Protein AF-W1YXN1-F1 (afdb_monomer_lite)

Radius of gyration: 13.95 Å; chains: 1; bounding box: 34×31×34 Å

InterPro domains:
  IPR005811 ATP-citrate synthase/succinyl-CoA ligase, C-terminal domain [PF00549] (21-101)
  IPR016102 Succinyl-CoA synthetase-like [G3DSA:3.40.50.261] (17-102)

Structure (mmCIF, N/CA/C/O backbone):
data_AF-W1YXN1-F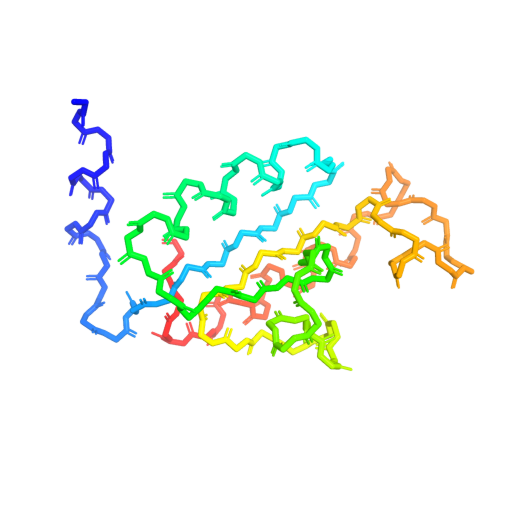1
#
_entry.id   AF-W1YXN1-F1
#
loop_
_atom_site.group_PDB
_atom_site.id
_atom_site.type_symbol
_atom_site.label_atom_id
_atom_site.label_alt_id
_atom_site.label_comp_id
_atom_site.label_asym_id
_atom_site.label_entity_id
_atom_site.label_seq_id
_atom_site.pdbx_PDB_ins_code
_atom_site.Cartn_x
_atom_site.Cartn_y
_atom_site.Cartn_z
_atom_site.occupancy
_atom_site.B_iso_or_equiv
_atom_site.auth_seq_id
_atom_site.auth_comp_id
_atom_site.auth_asym_id
_atom_site.auth_atom_id
_atom_site.pdbx_PDB_model_num
ATOM 1 N N . GLN A 1 1 ? -12.745 19.509 1.847 1.00 43.16 1 GLN A N 1
ATOM 2 C CA . GLN A 1 1 ? -12.638 18.842 0.531 1.00 43.16 1 GLN A CA 1
ATOM 3 C C . GLN A 1 1 ? -13.682 17.721 0.490 1.00 43.16 1 GLN A C 1
ATOM 5 O O . GLN A 1 1 ? -13.577 16.815 1.308 1.00 43.16 1 GLN A O 1
ATOM 10 N N . PRO A 1 2 ? -14.734 17.816 -0.345 1.00 44.19 2 PRO A N 1
ATOM 11 C CA . PRO A 1 2 ? -15.929 16.958 -0.247 1.00 44.19 2 PRO A CA 1
ATOM 12 C C . PRO A 1 2 ? -15.719 15.506 -0.716 1.00 44.19 2 PRO A C 1
ATOM 14 O O . PRO A 1 2 ? -16.420 14.609 -0.264 1.00 44.19 2 PRO A O 1
ATOM 17 N N . LEU A 1 3 ? -14.677 15.248 -1.512 1.00 44.62 3 LEU A N 1
ATOM 18 C CA . LEU A 1 3 ? -14.408 13.941 -2.122 1.00 44.62 3 LEU A CA 1
ATOM 19 C C . LEU A 1 3 ? -14.177 12.800 -1.105 1.00 44.62 3 LEU A C 1
ATOM 21 O O . LEU A 1 3 ? -14.542 11.661 -1.365 1.00 44.62 3 LEU A O 1
ATOM 25 N N . ILE A 1 4 ? -13.605 13.092 0.070 1.00 43.84 4 ILE A N 1
ATOM 26 C CA . ILE A 1 4 ? -13.305 12.070 1.094 1.00 43.84 4 ILE A CA 1
ATOM 27 C C . ILE A 1 4 ? -14.571 11.642 1.852 1.00 43.84 4 ILE A C 1
ATOM 29 O O . ILE A 1 4 ? -14.695 10.484 2.250 1.00 43.84 4 ILE A O 1
ATOM 33 N N . ALA A 1 5 ? -15.519 12.560 2.060 1.00 45.16 5 ALA A N 1
ATOM 34 C CA . ALA A 1 5 ? -16.755 12.261 2.780 1.00 45.16 5 ALA A CA 1
ATOM 35 C C . ALA A 1 5 ? -17.686 11.373 1.942 1.00 45.16 5 ALA A C 1
ATOM 37 O O . ALA A 1 5 ? -18.216 10.395 2.464 1.00 45.16 5 ALA A O 1
ATOM 38 N N . ASP A 1 6 ? -17.798 11.649 0.641 1.00 44.91 6 ASP A N 1
ATOM 39 C CA . ASP A 1 6 ? -18.638 10.868 -0.275 1.00 44.91 6 ASP A CA 1
ATOM 40 C C . ASP A 1 6 ? -18.120 9.439 -0.477 1.00 44.91 6 ASP A C 1
ATOM 42 O O . ASP A 1 6 ? -18.909 8.502 -0.591 1.00 44.91 6 ASP A O 1
ATOM 46 N N . VAL A 1 7 ? -16.797 9.238 -0.448 1.00 52.09 7 VAL A N 1
ATOM 47 C CA . VAL A 1 7 ? -16.206 7.891 -0.491 1.00 52.09 7 VAL A CA 1
ATOM 48 C C . VAL A 1 7 ? -16.509 7.127 0.798 1.00 52.09 7 VAL A C 1
ATOM 50 O O . VAL A 1 7 ? -16.912 5.971 0.724 1.00 52.09 7 VAL A O 1
ATOM 53 N N . ARG A 1 8 ? -16.418 7.769 1.974 1.00 49.38 8 ARG A N 1
ATOM 54 C CA . ARG A 1 8 ? -16.718 7.123 3.270 1.00 49.38 8 ARG A CA 1
ATOM 55 C C . ARG A 1 8 ? -18.159 6.630 3.384 1.00 49.38 8 ARG A C 1
ATOM 57 O O . ARG A 1 8 ? -18.383 5.613 4.026 1.00 49.38 8 ARG A O 1
ATOM 64 N N . VAL A 1 9 ? -19.119 7.315 2.761 1.00 48.78 9 VAL A N 1
ATOM 65 C CA . VAL A 1 9 ? -20.540 6.913 2.765 1.00 48.78 9 VAL A CA 1
ATOM 66 C C . VAL A 1 9 ? -20.785 5.652 1.925 1.00 48.78 9 VAL A C 1
ATOM 68 O O . VAL A 1 9 ? -21.763 4.943 2.150 1.00 48.78 9 VAL A O 1
ATOM 71 N N . ARG A 1 10 ? -19.890 5.336 0.981 1.00 54.38 10 ARG A N 1
ATOM 72 C CA . ARG A 1 10 ? -19.976 4.135 0.135 1.00 54.38 10 ARG A CA 1
ATOM 73 C C . ARG A 1 10 ? -19.266 2.920 0.739 1.00 54.38 10 ARG A C 1
ATOM 75 O O . ARG A 1 10 ? -19.425 1.825 0.207 1.00 54.38 10 ARG A O 1
ATOM 82 N N . LEU A 1 11 ? -18.526 3.105 1.836 1.00 52.66 11 LEU A N 1
ATOM 83 C CA . LEU A 1 11 ? -17.848 2.023 2.545 1.00 52.66 11 LEU A CA 1
ATOM 84 C C . LEU A 1 11 ? -18.856 1.236 3.388 1.00 52.66 11 LEU A C 1
ATOM 86 O O . LEU A 1 11 ? -19.543 1.790 4.247 1.00 52.66 11 LEU A O 1
ATOM 90 N N . GLN A 1 12 ? -18.923 -0.071 3.169 1.00 57.47 12 GLN A N 1
ATOM 91 C CA . GLN A 1 12 ? -19.622 -0.991 4.057 1.00 57.47 12 GLN A CA 1
ATOM 92 C C . GLN A 1 12 ? -18.946 -1.002 5.441 1.00 57.47 12 GLN A C 1
ATOM 94 O O . GLN A 1 12 ? -17.737 -0.793 5.534 1.00 57.47 12 GLN A O 1
ATOM 99 N N . PRO A 1 13 ? -19.668 -1.313 6.533 1.00 58.78 13 PRO A N 1
ATOM 100 C CA . PRO A 1 13 ? -19.092 -1.377 7.883 1.00 58.78 13 PRO A CA 1
ATOM 101 C C . PRO A 1 13 ? -17.913 -2.353 8.021 1.00 58.78 13 PRO A C 1
ATOM 103 O O . PRO A 1 13 ? -17.113 -2.246 8.953 1.00 58.78 13 PRO A O 1
ATOM 106 N N . GLN A 1 14 ? -17.828 -3.332 7.118 1.00 61.62 14 GLN A N 1
ATOM 107 C CA . GLN A 1 14 ? -16.745 -4.308 7.028 1.00 61.62 14 GLN A CA 1
ATOM 108 C C . GLN A 1 14 ? -15.493 -3.744 6.335 1.00 61.62 14 GLN A C 1
ATOM 110 O O . GLN A 1 14 ? -14.398 -4.237 6.585 1.00 61.62 14 GLN A O 1
ATOM 115 N N . GLN A 1 15 ? -15.621 -2.673 5.545 1.00 63.09 15 GLN A N 1
ATOM 116 C CA . GLN A 1 15 ? -14.537 -2.065 4.772 1.00 63.09 15 GLN A CA 1
ATOM 117 C C . GLN A 1 15 ? -13.720 -1.103 5.634 1.00 63.09 15 GLN A C 1
ATOM 119 O O . GLN A 1 15 ? -13.858 0.120 5.577 1.00 63.09 15 GLN A O 1
ATOM 124 N N . LYS A 1 16 ? -12.907 -1.690 6.513 1.00 79.00 16 LYS A N 1
ATOM 125 C CA . LYS A 1 16 ? -12.159 -0.977 7.560 1.00 79.00 16 LYS A CA 1
ATOM 126 C C . LYS A 1 16 ? -10.729 -0.661 7.159 1.00 79.00 16 LYS A C 1
ATOM 128 O O . LYS A 1 16 ? -10.088 0.178 7.792 1.00 79.00 16 LYS A O 1
ATOM 133 N N . TYR A 1 17 ? -10.231 -1.336 6.131 1.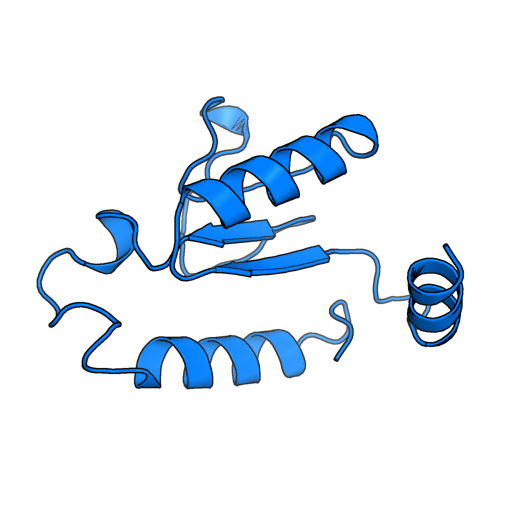00 83.50 17 TYR A N 1
ATOM 134 C CA . TYR A 1 17 ? -8.836 -1.278 5.757 1.00 83.50 17 TYR A CA 1
ATOM 135 C C . TYR A 1 17 ? -8.632 -0.602 4.410 1.00 83.50 17 TYR A C 1
ATOM 137 O O . TYR A 1 17 ? -9.451 -0.689 3.501 1.00 83.50 17 TYR A O 1
ATOM 145 N N . ILE A 1 18 ? -7.503 0.092 4.302 1.00 82.44 18 ILE A N 1
ATOM 146 C CA . ILE A 1 18 ? -7.115 0.809 3.091 1.00 82.44 18 ILE A CA 1
ATOM 147 C C . ILE A 1 18 ? -6.168 -0.100 2.311 1.00 82.44 18 ILE A C 1
ATOM 149 O O . ILE A 1 18 ? -5.278 -0.723 2.899 1.00 82.44 18 ILE A O 1
ATOM 153 N N . ARG A 1 19 ? -6.382 -0.182 0.998 1.00 86.06 19 ARG A N 1
ATOM 154 C CA . ARG A 1 19 ? -5.502 -0.858 0.043 1.00 86.06 19 ARG A CA 1
ATOM 155 C C . ARG A 1 19 ? -4.995 0.172 -0.948 1.00 86.06 19 ARG A C 1
ATOM 157 O O . ARG A 1 19 ? -5.761 0.679 -1.762 1.00 86.06 19 ARG A O 1
ATOM 164 N N . GLY A 1 20 ? -3.720 0.510 -0.847 1.00 84.31 20 GLY A N 1
ATOM 165 C CA . GLY A 1 20 ? -3.057 1.397 -1.789 1.00 84.31 20 GLY A CA 1
ATOM 166 C C . GLY A 1 20 ? -2.141 0.593 -2.702 1.00 84.31 20 GLY A C 1
ATOM 167 O O . GLY A 1 20 ? -1.220 -0.050 -2.218 1.00 84.31 20 GLY A O 1
ATOM 168 N N . LEU A 1 21 ? -2.395 0.598 -4.008 1.00 84.38 21 LEU A N 1
ATOM 169 C CA . LEU A 1 21 ? -1.582 -0.111 -5.000 1.00 84.38 21 LEU A CA 1
ATOM 170 C C . LEU A 1 21 ? -0.952 0.927 -5.936 1.00 84.38 21 LEU A C 1
ATOM 172 O O . LEU A 1 21 ? -1.669 1.572 -6.704 1.00 84.38 21 LEU A O 1
ATOM 176 N N . PHE A 1 22 ? 0.367 1.097 -5.871 1.00 81.31 22 PHE A N 1
ATOM 177 C CA . PHE A 1 22 ? 1.098 2.159 -6.567 1.00 81.31 22 PHE A CA 1
ATOM 178 C C . PHE A 1 22 ? 2.175 1.590 -7.488 1.00 81.31 22 PHE A C 1
ATOM 180 O O . PHE A 1 22 ? 2.669 0.488 -7.289 1.00 81.31 22 PHE A O 1
ATOM 187 N N . CYS A 1 23 ? 2.542 2.352 -8.516 1.00 71.31 23 CYS A N 1
ATOM 188 C CA . CYS A 1 23 ? 3.643 2.022 -9.430 1.00 71.31 23 CYS A CA 1
ATOM 189 C C . CYS A 1 23 ? 4.749 3.091 -9.379 1.00 71.31 23 CYS A C 1
ATOM 191 O O . CYS A 1 23 ? 5.418 3.335 -10.379 1.00 71.31 23 CYS A O 1
ATOM 193 N N . GLY A 1 24 ? 4.870 3.790 -8.251 1.00 73.12 24 GLY A N 1
ATOM 194 C CA . GLY A 1 24 ? 5.816 4.879 -8.057 1.00 73.12 24 GLY A CA 1
ATOM 195 C C . GLY A 1 24 ? 6.002 5.174 -6.574 1.00 73.12 24 GLY A C 1
ATOM 196 O O . GLY A 1 24 ? 5.047 5.579 -5.903 1.00 73.12 24 GLY A O 1
ATOM 197 N N . GLY A 1 25 ? 7.237 5.006 -6.099 1.00 74.12 25 GLY A N 1
ATOM 198 C CA . GLY A 1 25 ? 7.583 5.062 -4.679 1.00 74.12 25 GLY A CA 1
ATOM 199 C C . GLY A 1 25 ? 7.180 6.349 -3.984 1.00 74.12 25 GLY A C 1
ATOM 200 O O . GLY A 1 25 ? 6.573 6.284 -2.926 1.00 74.12 25 GLY A O 1
ATOM 201 N N . THR A 1 26 ? 7.388 7.516 -4.600 1.00 81.88 26 THR A N 1
ATOM 202 C CA . THR A 1 26 ? 7.048 8.805 -3.968 1.00 81.88 26 THR A CA 1
ATOM 203 C C . THR A 1 26 ? 5.565 8.917 -3.617 1.00 81.88 26 THR A C 1
ATOM 205 O O . THR A 1 26 ? 5.225 9.308 -2.508 1.00 81.88 26 THR A O 1
ATOM 208 N N . LEU A 1 27 ? 4.670 8.525 -4.529 1.00 78.38 27 LEU A N 1
ATOM 209 C CA . LEU A 1 27 ? 3.232 8.601 -4.268 1.00 78.38 27 LEU A CA 1
ATOM 210 C C . LEU A 1 27 ? 2.792 7.551 -3.238 1.00 78.38 27 LEU A C 1
ATOM 212 O O . LEU A 1 27 ? 1.917 7.828 -2.416 1.00 78.38 27 LEU A O 1
ATOM 216 N N . CYS A 1 28 ? 3.388 6.355 -3.286 1.00 84.38 28 CYS A N 1
ATOM 217 C CA . CYS A 1 28 ? 3.137 5.312 -2.294 1.00 84.38 28 CYS A CA 1
ATOM 218 C C . CYS A 1 28 ? 3.539 5.786 -0.895 1.00 84.38 28 CYS A C 1
ATOM 220 O O . CYS A 1 28 ? 2.753 5.662 0.042 1.00 84.38 28 CYS A O 1
ATOM 222 N N . ASP A 1 29 ? 4.724 6.378 -0.785 1.00 85.38 29 ASP A N 1
ATOM 223 C CA . ASP A 1 29 ? 5.320 6.841 0.460 1.00 85.38 29 ASP A CA 1
ATOM 224 C C . ASP A 1 29 ? 4.518 8.000 1.070 1.00 85.38 29 ASP A C 1
ATOM 226 O O . ASP A 1 29 ? 4.041 7.902 2.200 1.00 85.38 29 ASP A O 1
ATOM 230 N N . GLU A 1 30 ? 4.228 9.047 0.289 1.00 86.00 30 GLU A N 1
ATOM 231 C CA . GLU A 1 30 ? 3.400 10.178 0.734 1.00 86.00 30 GLU A CA 1
ATOM 232 C C . GLU A 1 30 ? 2.010 9.725 1.203 1.00 86.00 30 GLU A C 1
ATOM 234 O O . GLU A 1 30 ? 1.505 10.185 2.232 1.00 86.00 30 GLU A O 1
ATOM 239 N N . THR A 1 31 ? 1.386 8.794 0.471 1.00 84.44 31 THR A N 1
ATOM 240 C CA . THR A 1 31 ? 0.056 8.292 0.839 1.00 84.44 31 THR A CA 1
ATOM 241 C C . THR A 1 31 ? 0.115 7.432 2.100 1.00 84.44 31 THR A C 1
ATOM 243 O O . THR A 1 31 ? -0.744 7.569 2.972 1.00 84.44 31 THR A O 1
ATOM 246 N N . MET A 1 32 ? 1.121 6.563 2.219 1.00 89.94 32 MET A N 1
ATOM 247 C CA . MET A 1 32 ? 1.341 5.735 3.403 1.00 89.94 32 MET A CA 1
ATOM 248 C C . MET A 1 32 ? 1.527 6.613 4.646 1.00 89.94 32 MET A C 1
ATOM 250 O O . MET A 1 32 ? 0.803 6.430 5.627 1.00 89.94 32 MET A O 1
ATOM 254 N N . PHE A 1 33 ? 2.413 7.612 4.585 1.00 87.19 33 PHE A N 1
ATOM 255 C CA . PHE A 1 33 ? 2.657 8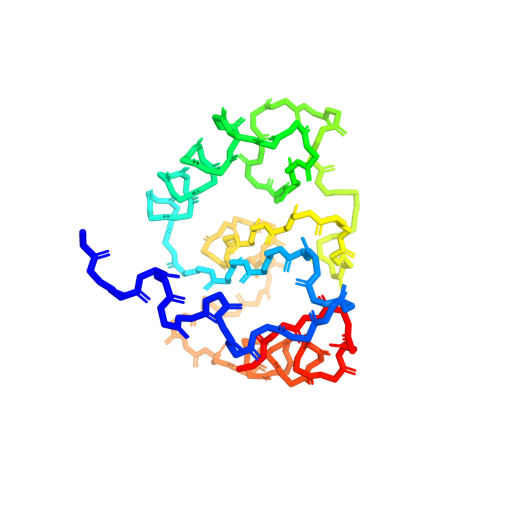.536 5.695 1.00 87.19 33 PHE A CA 1
ATOM 256 C C . PHE A 1 33 ? 1.398 9.303 6.105 1.00 87.19 33 PHE A C 1
ATOM 258 O O . PHE A 1 33 ? 1.088 9.380 7.295 1.00 87.19 33 PHE A O 1
ATOM 265 N N . ALA A 1 34 ? 0.612 9.790 5.142 1.00 86.56 34 ALA A N 1
ATOM 266 C CA . ALA A 1 34 ? -0.645 10.479 5.436 1.00 86.56 34 ALA A CA 1
ATOM 267 C C . ALA A 1 34 ? -1.659 9.591 6.187 1.00 86.56 34 ALA A C 1
ATOM 269 O O . ALA A 1 34 ? -2.470 10.088 6.973 1.00 86.56 34 ALA A O 1
ATOM 270 N N . VAL A 1 35 ? -1.637 8.272 5.960 1.00 85.81 35 VAL A N 1
ATOM 271 C CA . VAL A 1 35 ? -2.486 7.323 6.696 1.00 85.81 35 VAL A CA 1
ATOM 272 C C . VAL A 1 35 ? -1.898 6.978 8.065 1.00 85.81 35 VAL A C 1
ATOM 274 O O . VAL A 1 35 ? -2.662 6.870 9.029 1.00 85.81 35 VAL A O 1
ATOM 277 N N . MET A 1 36 ? -0.571 6.887 8.185 1.00 87.38 36 MET A N 1
ATOM 278 C CA . MET A 1 36 ? 0.122 6.648 9.458 1.00 87.38 36 MET A CA 1
ATOM 279 C C . MET A 1 36 ? -0.164 7.726 10.512 1.00 87.38 36 MET A C 1
ATOM 281 O O . MET A 1 36 ? -0.249 7.415 11.696 1.00 87.38 36 MET A O 1
ATOM 285 N N . GLU A 1 37 ? -0.411 8.976 10.102 1.00 87.19 37 GLU A N 1
ATOM 286 C CA . GLU A 1 37 ? -0.812 10.056 11.022 1.00 87.19 37 GLU A CA 1
ATOM 287 C C . GLU A 1 37 ? -2.098 9.749 11.809 1.00 87.19 37 GLU A C 1
ATOM 289 O O . GLU A 1 37 ? -2.334 10.316 12.877 1.00 87.19 37 GLU A O 1
ATOM 294 N N . LYS A 1 38 ? -2.961 8.874 11.276 1.00 83.88 38 LYS A N 1
ATOM 295 C CA . LYS A 1 38 ? -4.278 8.554 11.851 1.00 83.88 38 LYS A CA 1
ATOM 296 C C . LYS A 1 38 ? -4.422 7.096 12.275 1.00 83.88 38 LYS A C 1
ATOM 298 O O . LYS A 1 38 ? -5.354 6.779 13.014 1.00 83.88 38 LYS A O 1
ATOM 303 N N . HIS A 1 39 ? -3.537 6.218 11.810 1.00 85.06 39 HIS A N 1
ATOM 304 C CA . HIS A 1 39 ? -3.613 4.776 12.013 1.00 85.06 39 HIS A CA 1
ATOM 305 C C . HIS A 1 39 ? -2.220 4.214 12.314 1.00 85.06 39 HIS A C 1
ATOM 307 O O . HIS A 1 39 ? -1.302 4.404 11.530 1.00 85.06 39 HIS A O 1
ATOM 313 N N . GLY A 1 40 ? -2.066 3.468 13.412 1.00 82.31 40 GLY A N 1
ATOM 314 C CA . GLY A 1 40 ? -0.793 2.804 13.747 1.00 82.31 40 GLY A CA 1
ATOM 315 C C . GLY A 1 40 ? -0.557 1.477 13.015 1.00 82.31 40 GLY A C 1
ATOM 316 O O . GLY A 1 40 ? 0.524 0.917 13.076 1.00 82.31 40 GLY A O 1
ATOM 317 N N . ASP A 1 41 ? -1.574 0.971 12.322 1.00 90.62 41 ASP A N 1
ATOM 318 C CA . ASP A 1 41 ? -1.634 -0.380 11.762 1.00 90.62 41 ASP A CA 1
ATOM 319 C C . ASP A 1 41 ? -1.448 -0.369 10.231 1.00 90.62 41 ASP A C 1
ATOM 321 O O . ASP A 1 41 ? -2.301 -0.854 9.477 1.00 90.62 41 ASP A O 1
ATOM 325 N N . VAL A 1 42 ? -0.355 0.248 9.774 1.00 91.69 42 VAL A N 1
ATOM 326 C CA . VAL A 1 42 ? -0.062 0.501 8.353 1.00 91.69 42 VAL A CA 1
ATOM 327 C C . VAL A 1 42 ? 1.154 -0.296 7.901 1.00 91.69 42 VAL A C 1
ATOM 329 O O . VAL A 1 42 ? 2.255 -0.072 8.390 1.00 91.69 42 VAL A O 1
ATOM 332 N N . TYR A 1 43 ? 0.946 -1.189 6.935 1.00 93.50 43 TYR A N 1
ATOM 333 C CA . TYR A 1 43 ? 1.951 -2.107 6.411 1.00 93.50 43 TYR A CA 1
ATOM 334 C C . TYR A 1 43 ? 2.300 -1.803 4.955 1.00 93.50 43 TYR A C 1
ATOM 336 O O . TYR A 1 43 ? 1.442 -1.400 4.164 1.00 93.50 43 TYR A O 1
ATOM 344 N N . SER A 1 44 ? 3.556 -2.040 4.583 1.00 91.88 44 SER A N 1
ATOM 345 C CA . SER A 1 44 ? 4.035 -1.867 3.208 1.00 91.88 44 SER A CA 1
ATOM 346 C C . SER A 1 44 ? 5.263 -2.732 2.917 1.00 91.88 44 SER A C 1
ATOM 348 O O . SER A 1 44 ? 5.953 -3.159 3.842 1.00 91.88 44 SER A O 1
ATOM 350 N N . ASN A 1 45 ? 5.557 -2.990 1.641 1.00 88.75 45 ASN A N 1
ATOM 351 C CA . ASN A 1 45 ? 6.869 -3.501 1.232 1.00 88.75 45 ASN A CA 1
ATOM 352 C C . ASN A 1 45 ? 7.972 -2.438 1.398 1.00 88.75 45 ASN A C 1
ATOM 354 O O . ASN A 1 45 ? 9.096 -2.780 1.749 1.00 88.75 45 ASN A O 1
ATOM 358 N N . ILE A 1 46 ? 7.628 -1.149 1.287 1.00 88.56 46 ILE A N 1
ATOM 359 C CA . ILE A 1 46 ? 8.570 -0.027 1.437 1.00 88.56 46 ILE A CA 1
ATOM 360 C C . ILE A 1 46 ? 8.553 0.611 2.839 1.00 88.56 46 ILE A C 1
ATOM 362 O O . ILE A 1 46 ? 9.073 1.707 3.027 1.00 88.56 46 ILE A O 1
ATOM 366 N N . GLN A 1 47 ? 7.974 -0.057 3.847 1.00 90.81 47 GLN A N 1
ATOM 367 C CA . GLN A 1 47 ? 7.903 0.487 5.212 1.00 90.81 47 GLN A CA 1
ATOM 368 C C . GLN A 1 47 ? 9.334 0.665 5.794 1.00 90.81 47 GLN A C 1
ATOM 370 O O . GLN A 1 47 ? 10.108 -0.311 5.782 1.00 90.81 47 GLN A O 1
ATOM 375 N N . PRO A 1 48 ? 9.717 1.872 6.276 1.00 87.19 48 PRO A N 1
ATOM 376 C CA . PRO A 1 48 ? 10.984 2.104 6.982 1.00 87.19 48 PRO A CA 1
ATOM 377 C C . PRO A 1 48 ? 11.158 1.334 8.309 1.00 87.19 48 PRO A C 1
ATOM 379 O O . PRO A 1 48 ? 12.272 0.922 8.625 1.00 87.19 48 PRO A O 1
ATOM 382 N N . ASP A 1 49 ? 10.095 1.139 9.085 1.00 90.62 49 ASP A N 1
ATOM 383 C CA . ASP A 1 49 ? 10.028 0.316 10.292 1.00 90.62 49 ASP A CA 1
ATOM 384 C C . ASP A 1 49 ? 9.822 -1.172 9.928 1.00 90.62 49 ASP A C 1
ATOM 386 O O . ASP A 1 49 ? 8.771 -1.545 9.386 1.00 90.62 49 ASP A O 1
ATOM 390 N N . PRO A 1 50 ? 10.796 -2.050 10.240 1.00 89.62 50 PRO A N 1
ATOM 391 C CA . PRO A 1 50 ? 10.711 -3.478 9.951 1.00 89.62 50 PRO A CA 1
ATOM 392 C C . PRO A 1 50 ? 9.521 -4.198 10.599 1.00 89.62 50 PRO A C 1
ATOM 394 O O . PRO A 1 50 ? 9.088 -5.216 10.060 1.00 89.62 50 PRO A O 1
ATOM 397 N N . GLU A 1 51 ? 8.985 -3.708 11.725 1.00 91.50 51 GLU A N 1
ATOM 398 C CA . GLU A 1 51 ? 7.830 -4.328 12.400 1.00 91.50 51 GLU A CA 1
ATOM 399 C C . GLU A 1 51 ? 6.563 -4.270 11.533 1.00 91.50 51 GLU A C 1
ATOM 401 O O . GLU A 1 51 ? 5.727 -5.178 11.548 1.00 91.50 51 GLU A O 1
ATOM 406 N N . PHE A 1 52 ? 6.460 -3.223 10.718 1.00 92.19 52 PHE A N 1
ATOM 407 C CA . PHE A 1 52 ? 5.333 -2.971 9.828 1.00 92.19 52 PHE A CA 1
ATOM 408 C C . PHE A 1 52 ? 5.645 -3.304 8.366 1.00 92.19 52 PHE A C 1
ATOM 410 O O . PHE A 1 52 ? 4.817 -3.085 7.476 1.00 92.19 52 PHE A O 1
ATOM 417 N N . ARG A 1 53 ? 6.821 -3.868 8.084 1.00 91.69 53 ARG A N 1
ATOM 418 C CA . ARG A 1 53 ? 7.122 -4.377 6.750 1.00 91.69 53 ARG A CA 1
ATOM 419 C C . ARG A 1 53 ? 6.342 -5.666 6.495 1.00 91.69 53 ARG A C 1
ATOM 421 O O . ARG A 1 53 ? 6.249 -6.546 7.354 1.00 91.69 53 ARG A O 1
ATOM 428 N N . LEU A 1 54 ? 5.777 -5.795 5.298 1.00 88.50 54 LEU A N 1
ATOM 429 C CA . LEU A 1 54 ? 5.102 -7.028 4.897 1.00 88.50 54 LEU A CA 1
ATOM 430 C C . LEU A 1 54 ? 6.100 -8.187 4.818 1.00 88.50 54 LEU A C 1
ATOM 432 O O . LEU A 1 54 ? 7.080 -8.126 4.085 1.00 88.50 54 LEU A O 1
ATOM 436 N N . GLN A 1 55 ? 5.810 -9.262 5.551 1.00 85.38 55 GLN A N 1
ATOM 437 C CA . GLN A 1 55 ? 6.587 -10.509 5.506 1.00 85.38 55 GLN A CA 1
ATOM 438 C C . GLN A 1 55 ? 6.293 -11.327 4.238 1.00 85.38 55 GLN A C 1
ATOM 440 O O . GLN A 1 55 ? 7.148 -12.059 3.753 1.00 85.38 55 GLN A O 1
ATOM 445 N N . ASP A 1 56 ? 5.077 -11.199 3.704 1.00 84.44 56 ASP A N 1
ATOM 446 C CA . ASP A 1 56 ? 4.671 -11.751 2.413 1.00 84.44 56 ASP A CA 1
ATOM 447 C C . ASP A 1 56 ? 4.000 -10.644 1.597 1.00 84.44 56 ASP A C 1
ATOM 449 O O . ASP A 1 56 ? 2.873 -10.237 1.883 1.00 84.44 56 ASP A O 1
ATOM 453 N N . ILE A 1 57 ? 4.693 -10.155 0.568 1.00 80.69 57 ILE A N 1
ATOM 454 C CA . ILE A 1 57 ? 4.213 -9.085 -0.320 1.00 80.69 57 ILE A CA 1
ATOM 455 C C . ILE A 1 57 ? 2.944 -9.483 -1.101 1.00 80.69 57 ILE A C 1
ATOM 457 O O . ILE A 1 57 ? 2.188 -8.631 -1.581 1.00 80.69 57 ILE A O 1
ATOM 461 N N . ASN A 1 58 ? 2.652 -10.785 -1.194 1.00 77.38 58 ASN A N 1
ATOM 462 C CA . ASN A 1 58 ? 1.444 -11.293 -1.840 1.00 77.38 58 ASN A CA 1
ATOM 463 C C . ASN A 1 58 ? 0.223 -11.265 -0.916 1.00 77.38 58 ASN A C 1
ATOM 465 O O . ASN A 1 58 ? -0.889 -11.508 -1.376 1.00 77.38 58 ASN A O 1
ATOM 469 N N . ARG A 1 59 ? 0.398 -10.925 0.366 1.00 80.88 59 ARG A N 1
ATOM 470 C CA . ARG A 1 59 ? -0.678 -10.939 1.353 1.00 80.88 59 ARG A CA 1
ATOM 471 C C . ARG A 1 59 ? -0.817 -9.593 2.055 1.00 80.88 59 ARG A C 1
ATOM 473 O O . ARG A 1 59 ? 0.033 -9.190 2.840 1.00 80.88 59 ARG A O 1
ATOM 480 N N . SER A 1 60 ? -1.938 -8.922 1.817 1.00 85.38 60 SER A N 1
ATOM 481 C CA . SER A 1 60 ? -2.290 -7.704 2.550 1.00 85.38 60 SER A CA 1
ATOM 482 C C . SER A 1 60 ? -2.780 -8.017 3.964 1.00 85.38 60 SER A C 1
ATOM 484 O O . SER A 1 60 ? -3.482 -9.002 4.196 1.00 85.38 60 SER A O 1
ATOM 486 N N . ILE A 1 61 ? -2.413 -7.155 4.912 1.00 86.88 61 ILE A N 1
ATOM 487 C CA . ILE A 1 61 ? -2.853 -7.190 6.309 1.00 86.88 61 ILE A CA 1
ATOM 488 C C . ILE A 1 61 ? -3.151 -5.770 6.790 1.00 86.88 61 ILE A C 1
ATOM 490 O O . ILE A 1 61 ? -2.414 -4.835 6.483 1.00 86.88 61 ILE A O 1
ATOM 494 N N . LYS A 1 62 ? -4.236 -5.604 7.557 1.00 89.12 62 LYS A N 1
ATOM 495 C CA . LYS A 1 62 ? -4.694 -4.298 8.075 1.00 89.12 62 LYS A CA 1
ATOM 496 C C . LYS A 1 62 ? -4.637 -3.217 6.990 1.00 89.12 62 LYS A C 1
ATOM 498 O O . LYS A 1 62 ? -5.059 -3.518 5.887 1.00 89.12 62 LYS A O 1
ATOM 503 N N . HIS A 1 63 ? -4.159 -1.992 7.224 1.00 90.25 63 HIS A N 1
ATOM 504 C CA . HIS A 1 63 ? -3.937 -1.053 6.117 1.00 90.25 63 HIS A CA 1
ATOM 505 C C . HIS A 1 63 ? -2.680 -1.470 5.347 1.00 90.25 63 HIS A C 1
ATOM 507 O O . HIS A 1 63 ? -1.631 -1.641 5.954 1.00 90.25 63 HIS A O 1
ATOM 513 N N . THR A 1 64 ? -2.771 -1.647 4.030 1.00 91.25 64 THR A N 1
ATOM 514 C CA . THR A 1 64 ? -1.642 -2.110 3.210 1.00 91.25 64 THR A CA 1
ATOM 515 C C . THR A 1 64 ? -1.414 -1.194 2.016 1.00 91.25 64 THR A C 1
ATOM 517 O O . THR A 1 64 ? -2.348 -0.922 1.260 1.00 91.25 64 THR A O 1
ATOM 520 N N . PHE A 1 65 ? -0.165 -0.773 1.826 1.00 90.06 65 PHE A N 1
ATOM 521 C CA . PHE A 1 65 ? 0.292 0.051 0.708 1.00 90.06 65 PHE A CA 1
ATOM 522 C C . PH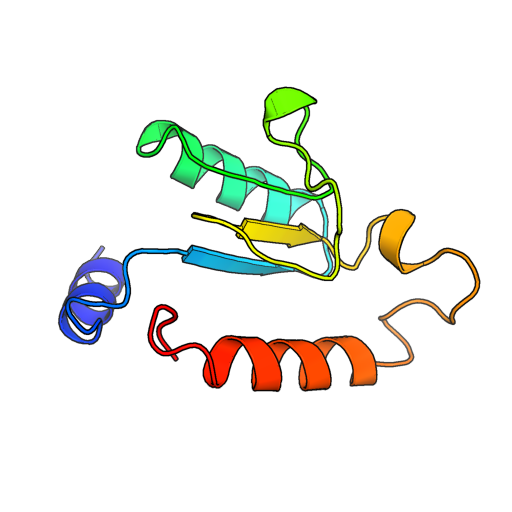E A 1 65 ? 1.412 -0.693 -0.022 1.00 90.06 65 PHE A C 1
ATOM 524 O O . PHE A 1 65 ? 2.430 -1.005 0.584 1.00 90.06 65 PHE A O 1
ATOM 531 N N . LEU A 1 66 ? 1.220 -1.024 -1.296 1.00 87.75 66 LEU A N 1
ATOM 532 C CA . LEU A 1 66 ? 2.201 -1.734 -2.113 1.00 87.75 66 LEU A CA 1
ATOM 533 C C . LEU A 1 66 ? 2.762 -0.805 -3.180 1.00 87.75 66 LEU A C 1
ATOM 535 O O . LEU A 1 66 ? 1.996 -0.270 -3.986 1.00 87.75 66 LEU A O 1
ATOM 539 N N . ASP A 1 67 ? 4.086 -0.680 -3.219 1.00 85.25 67 ASP A N 1
ATOM 540 C CA . ASP A 1 67 ? 4.785 -0.127 -4.372 1.00 85.25 67 ASP A CA 1
ATOM 541 C C . ASP A 1 67 ? 5.263 -1.263 -5.277 1.00 85.25 67 ASP A C 1
ATOM 543 O O . ASP A 1 67 ? 6.199 -1.989 -4.951 1.00 85.25 67 ASP A O 1
ATOM 547 N N . PHE A 1 68 ? 4.612 -1.411 -6.428 1.00 76.56 68 PHE A N 1
ATOM 548 C CA . PHE A 1 68 ? 4.988 -2.380 -7.456 1.00 76.56 68 PHE A CA 1
ATOM 549 C C . PHE A 1 68 ? 6.214 -1.947 -8.267 1.00 76.56 68 PHE A C 1
ATOM 551 O O . PHE A 1 68 ? 6.704 -2.736 -9.069 1.00 76.56 68 PHE A O 1
ATOM 558 N N . GLY A 1 69 ? 6.676 -0.701 -8.122 1.00 70.69 69 GLY A N 1
ATOM 559 C CA . GLY A 1 69 ? 7.931 -0.240 -8.714 1.00 70.69 69 GLY A CA 1
ATOM 560 C C . GLY A 1 69 ? 9.172 -0.691 -7.943 1.00 70.69 69 GL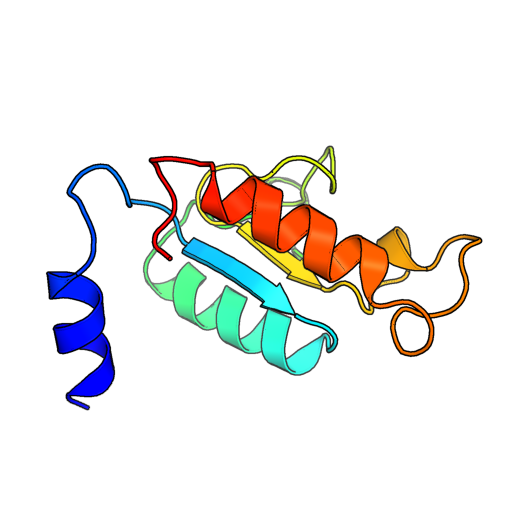Y A C 1
ATOM 561 O O . GLY A 1 69 ? 10.269 -0.598 -8.485 1.00 70.69 69 GLY A O 1
ATOM 562 N N . ASP A 1 70 ? 8.994 -1.177 -6.713 1.00 75.31 70 ASP A N 1
ATOM 563 C CA . ASP A 1 70 ? 10.076 -1.608 -5.835 1.00 75.31 70 ASP A CA 1
ATOM 564 C C . ASP A 1 70 ? 10.722 -2.928 -6.297 1.00 75.31 70 ASP A C 1
ATOM 566 O O . ASP A 1 70 ? 10.079 -3.777 -6.930 1.00 75.31 70 ASP A O 1
ATOM 570 N N . ASP A 1 71 ? 12.002 -3.107 -5.961 1.00 65.62 71 ASP A N 1
ATOM 571 C CA . ASP A 1 71 ? 12.823 -4.249 -6.380 1.00 65.62 71 ASP A CA 1
ATOM 572 C C . ASP A 1 71 ? 12.232 -5.607 -5.957 1.00 65.62 71 ASP A C 1
ATOM 574 O O . ASP A 1 71 ? 12.384 -6.609 -6.670 1.00 65.62 71 ASP A O 1
ATOM 578 N N . ASP A 1 72 ? 11.466 -5.633 -4.862 1.00 62.09 72 ASP A N 1
ATOM 579 C CA . ASP A 1 72 ? 10.736 -6.814 -4.389 1.00 62.09 72 ASP A CA 1
ATOM 580 C C . ASP A 1 72 ? 9.725 -7.355 -5.422 1.00 62.09 72 ASP A C 1
ATOM 582 O O . ASP A 1 72 ? 9.428 -8.553 -5.444 1.00 62.09 72 ASP A O 1
ATOM 586 N N . PHE A 1 73 ? 9.231 -6.504 -6.331 1.00 58.94 73 PHE A N 1
ATOM 587 C CA . PHE A 1 73 ? 8.320 -6.880 -7.419 1.00 58.94 73 PHE A CA 1
ATOM 588 C C . PHE A 1 73 ? 8.993 -6.969 -8.798 1.00 58.94 73 PHE A C 1
ATOM 590 O O . PHE A 1 73 ? 8.378 -7.489 -9.738 1.00 58.94 73 PHE A O 1
ATOM 597 N N . THR A 1 74 ? 10.243 -6.514 -8.939 1.00 57.38 74 THR A N 1
ATOM 598 C CA . THR A 1 74 ? 10.983 -6.510 -10.217 1.00 57.38 74 THR A CA 1
ATOM 599 C C . THR A 1 74 ? 12.095 -7.564 -10.299 1.00 57.38 74 THR A C 1
ATOM 601 O O . THR A 1 74 ? 12.677 -7.750 -11.370 1.00 57.38 74 THR A O 1
ATOM 604 N N . ASN A 1 75 ? 12.335 -8.338 -9.231 1.00 50.53 75 ASN A N 1
ATOM 605 C CA . ASN A 1 75 ? 13.347 -9.402 -9.178 1.00 50.53 75 ASN A CA 1
ATOM 606 C C . ASN A 1 75 ? 13.051 -10.575 -10.151 1.00 50.53 75 ASN A C 1
ATOM 608 O O . ASN A 1 75 ? 12.472 -11.605 -9.802 1.00 50.53 75 ASN A O 1
ATOM 612 N N . GLY A 1 76 ? 13.459 -10.403 -11.414 1.00 50.34 76 GLY A N 1
ATOM 613 C CA . GLY A 1 76 ? 13.474 -11.426 -12.468 1.00 50.34 76 GLY A CA 1
ATOM 614 C C . GLY A 1 76 ? 12.284 -11.430 -13.437 1.00 50.34 76 GLY A C 1
ATOM 615 O O . GLY A 1 76 ? 12.239 -12.284 -14.324 1.00 50.34 76 GLY A O 1
ATOM 616 N N . LYS A 1 77 ? 11.337 -10.491 -13.318 1.00 50.53 77 LYS A N 1
ATOM 617 C CA . LYS A 1 77 ? 10.227 -10.306 -14.274 1.00 50.53 77 LYS A CA 1
ATOM 618 C C . LYS A 1 77 ? 10.375 -8.965 -15.008 1.00 50.53 77 LYS A C 1
ATOM 620 O O . LYS 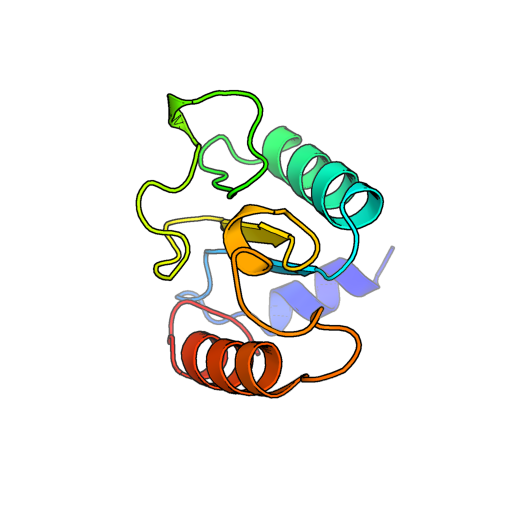A 1 77 ? 10.896 -8.022 -14.418 1.00 50.53 77 LYS A O 1
ATOM 625 N N . PRO A 1 78 ? 9.947 -8.852 -16.283 1.00 45.84 78 PRO A N 1
ATOM 626 C CA . PRO A 1 78 ? 9.986 -7.584 -17.005 1.00 45.84 78 PRO A CA 1
ATOM 627 C C . PRO A 1 78 ? 9.294 -6.486 -16.192 1.00 45.84 78 PRO A C 1
ATOM 629 O O . PRO A 1 78 ? 8.223 -6.722 -15.635 1.00 45.84 78 PRO A O 1
ATOM 632 N N . HIS A 1 79 ? 9.917 -5.307 -16.132 1.00 46.94 79 HIS A N 1
ATOM 633 C CA . HIS A 1 79 ? 9.444 -4.143 -15.381 1.00 46.94 79 HIS A CA 1
ATOM 634 C C . HIS A 1 79 ? 7.920 -3.950 -15.545 1.00 46.94 79 HIS A C 1
ATOM 636 O O . HIS A 1 79 ? 7.444 -3.980 -16.683 1.00 46.94 79 HIS A O 1
ATOM 642 N N . PRO A 1 80 ? 7.143 -3.667 -14.480 1.00 44.44 80 PRO A N 1
ATOM 643 C CA . PRO A 1 80 ? 5.674 -3.548 -14.521 1.00 44.44 80 PRO A CA 1
ATOM 644 C C . PRO A 1 80 ? 5.125 -2.393 -15.383 1.00 44.44 80 PRO A C 1
ATOM 646 O O . PRO A 1 80 ? 3.916 -2.195 -15.467 1.00 44.44 80 PRO A O 1
ATOM 649 N N . MET A 1 81 ? 5.998 -1.665 -16.089 1.00 44.12 81 MET A N 1
ATOM 650 C CA . MET A 1 81 ? 5.592 -0.806 -17.208 1.00 44.12 81 MET A CA 1
ATOM 651 C C . MET A 1 81 ? 5.284 -1.605 -18.486 1.00 44.12 81 MET A C 1
ATOM 653 O O . MET A 1 81 ? 4.682 -1.057 -19.403 1.00 44.12 81 MET A O 1
ATOM 657 N N . ILE A 1 82 ? 5.704 -2.872 -18.567 1.00 45.72 82 ILE A N 1
ATOM 658 C CA . ILE A 1 82 ? 5.569 -3.740 -19.744 1.00 45.72 82 ILE A CA 1
ATOM 659 C C . ILE A 1 82 ? 4.484 -4.806 -19.524 1.00 45.72 82 ILE A C 1
ATOM 661 O O . ILE A 1 82 ? 3.803 -5.165 -20.482 1.00 45.72 82 ILE A O 1
ATOM 665 N N . ASP A 1 83 ? 4.263 -5.267 -18.285 1.00 51.53 83 ASP A N 1
ATOM 666 C CA . ASP A 1 83 ? 3.243 -6.277 -17.977 1.00 51.53 83 ASP A CA 1
ATOM 667 C C . ASP A 1 83 ? 2.302 -5.860 -16.819 1.00 51.53 83 ASP A C 1
ATOM 669 O O . ASP A 1 83 ? 2.632 -6.028 -15.641 1.00 51.53 83 ASP A O 1
ATOM 673 N N . PRO A 1 84 ? 1.099 -5.334 -17.123 1.00 54.62 84 PRO A N 1
ATOM 674 C CA . PRO A 1 84 ? 0.099 -4.965 -16.121 1.00 54.62 84 PRO A CA 1
ATOM 675 C C . PRO A 1 84 ? -0.640 -6.174 -15.517 1.00 54.62 84 PRO A C 1
ATOM 677 O O . PRO A 1 84 ? -1.513 -5.983 -14.665 1.00 54.62 84 PRO A O 1
ATOM 680 N N . THR A 1 85 ? -0.329 -7.411 -15.927 1.00 58.12 85 THR A N 1
ATOM 681 C CA . THR A 1 85 ? -1.070 -8.621 -15.526 1.00 58.12 85 THR A CA 1
ATOM 682 C C . THR A 1 85 ? -1.050 -8.839 -14.015 1.00 58.12 85 THR A C 1
ATOM 684 O O . THR A 1 85 ? -2.086 -9.168 -13.432 1.00 58.12 85 THR A O 1
ATOM 687 N N . ASN A 1 86 ? 0.078 -8.570 -13.350 1.00 56.78 86 ASN A N 1
ATOM 688 C CA . ASN A 1 86 ? 0.177 -8.694 -11.890 1.00 56.78 86 ASN A CA 1
ATOM 689 C C . ASN A 1 86 ? -0.735 -7.683 -11.177 1.00 56.78 86 ASN A C 1
ATOM 691 O O . ASN A 1 86 ? -1.416 -8.029 -10.213 1.00 56.78 86 ASN A O 1
ATOM 695 N N . ARG A 1 87 ? -0.817 -6.451 -11.697 1.00 62.94 87 ARG A N 1
ATOM 696 C CA . ARG A 1 87 ? -1.673 -5.394 -11.146 1.00 62.94 87 ARG A CA 1
ATOM 697 C C . ARG A 1 87 ? -3.152 -5.721 -11.319 1.00 62.94 87 ARG A C 1
ATOM 699 O O . ARG A 1 87 ? -3.923 -5.544 -10.383 1.00 62.94 87 ARG A O 1
ATOM 706 N N . ILE A 1 88 ? -3.553 -6.189 -12.501 1.00 62.03 88 ILE A N 1
ATOM 707 C CA . ILE A 1 88 ? -4.952 -6.550 -12.773 1.00 62.03 88 ILE A CA 1
ATOM 708 C C . ILE A 1 88 ? -5.365 -7.743 -11.907 1.00 62.03 88 ILE A C 1
ATOM 710 O O . ILE A 1 88 ? -6.436 -7.716 -11.308 1.00 62.03 88 ILE A O 1
ATOM 714 N N . SER A 1 89 ? -4.497 -8.749 -11.782 1.00 64.25 89 SER A N 1
ATOM 715 C CA . SER A 1 89 ? -4.763 -9.929 -10.952 1.00 64.25 89 SER A CA 1
ATOM 716 C C . SER A 1 89 ? -4.930 -9.546 -9.483 1.00 64.25 89 SER A C 1
ATOM 718 O O . SER A 1 89 ? -5.927 -9.920 -8.868 1.00 64.25 89 SER A O 1
ATOM 720 N N . ARG A 1 90 ? -4.030 -8.709 -8.948 1.00 69.56 90 ARG A N 1
ATOM 721 C CA . ARG A 1 90 ? -4.118 -8.266 -7.556 1.00 69.56 90 ARG A CA 1
ATOM 722 C C . ARG A 1 90 ? -5.304 -7.337 -7.305 1.00 69.56 90 ARG A C 1
ATOM 724 O O . ARG A 1 90 ? -5.958 -7.464 -6.282 1.00 69.56 90 ARG A O 1
ATOM 731 N N . LEU A 1 91 ? -5.644 -6.455 -8.246 1.00 66.06 91 LEU A N 1
ATOM 732 C CA . LEU A 1 91 ? -6.850 -5.628 -8.146 1.00 66.06 91 LEU A CA 1
ATOM 733 C C . LEU A 1 91 ? -8.120 -6.492 -8.077 1.00 66.06 91 LEU A C 1
ATOM 735 O O . LEU A 1 91 ? -9.022 -6.186 -7.306 1.00 66.06 91 LEU A O 1
ATOM 739 N N . ILE A 1 92 ? -8.186 -7.575 -8.859 1.00 68.00 92 ILE A N 1
ATOM 740 C CA . ILE A 1 92 ? -9.310 -8.521 -8.825 1.00 68.00 92 ILE A CA 1
ATOM 741 C C . ILE A 1 92 ? -9.351 -9.284 -7.494 1.00 68.00 92 ILE A C 1
ATOM 743 O O . ILE A 1 92 ? -10.441 -9.536 -6.986 1.00 68.00 92 ILE A O 1
ATOM 747 N N . GLU A 1 93 ? -8.203 -9.658 -6.929 1.00 68.88 93 GLU A N 1
ATOM 748 C CA . GLU A 1 93 ? -8.131 -10.308 -5.613 1.00 68.88 93 GLU A CA 1
ATOM 749 C C . GLU A 1 93 ? -8.573 -9.376 -4.484 1.00 68.88 93 GLU A C 1
ATOM 751 O O . GLU A 1 93 ? -9.433 -9.756 -3.695 1.00 68.88 93 GLU A O 1
ATOM 756 N N . GLU A 1 94 ? -8.070 -8.141 -4.450 1.00 67.69 94 GLU A N 1
ATOM 757 C CA . GLU A 1 94 ? -8.466 -7.153 -3.440 1.00 67.69 94 GLU A CA 1
ATOM 758 C C . GLU A 1 94 ? -9.946 -6.765 -3.588 1.00 67.69 94 GLU A C 1
ATOM 760 O O . GLU A 1 94 ? -10.650 -6.638 -2.597 1.00 67.69 94 GLU A O 1
ATOM 765 N N . ALA A 1 95 ? -10.473 -6.663 -4.813 1.00 60.78 95 ALA A N 1
ATOM 766 C CA . ALA A 1 95 ? -11.898 -6.399 -5.039 1.00 60.78 95 ALA A CA 1
ATOM 767 C C . ALA A 1 95 ? -12.820 -7.558 -4.607 1.00 60.78 95 ALA A C 1
ATOM 769 O O . ALA A 1 95 ? -14.032 -7.371 -4.489 1.00 60.78 95 ALA A O 1
ATOM 770 N N . ARG A 1 96 ? -12.274 -8.764 -4.408 1.00 66.62 96 ARG A N 1
ATOM 771 C CA . ARG A 1 96 ? -13.008 -9.919 -3.866 1.00 66.62 96 ARG A CA 1
ATOM 772 C C . ARG A 1 96 ? -12.963 -9.981 -2.343 1.00 66.62 96 ARG A C 1
ATOM 774 O O . ARG A 1 96 ? -13.717 -10.772 -1.777 1.00 66.62 96 ARG A O 1
ATOM 781 N N . ASP A 1 97 ? -12.115 -9.186 -1.695 1.00 67.00 97 ASP A N 1
ATOM 782 C CA . ASP A 1 97 ? -12.061 -9.093 -0.242 1.00 67.00 97 ASP A CA 1
ATOM 783 C C . ASP A 1 97 ? -13.250 -8.245 0.260 1.00 67.00 97 ASP A C 1
ATOM 785 O O . ASP A 1 97 ? -13.329 -7.049 -0.031 1.00 67.00 97 ASP A O 1
ATOM 789 N N . PRO A 1 98 ? -14.203 -8.828 1.013 1.00 61.16 98 PRO A N 1
ATOM 790 C CA . PRO A 1 98 ? -15.348 -8.091 1.545 1.00 61.16 98 PRO A CA 1
ATOM 791 C C . PRO A 1 98 ? -14.956 -7.012 2.573 1.00 61.16 98 PRO A C 1
ATOM 793 O O . PRO A 1 98 ? -15.787 -6.163 2.908 1.00 61.16 98 PRO A O 1
ATOM 796 N N . GLU A 1 99 ? -13.714 -7.020 3.070 1.00 57.91 99 GLU A N 1
ATOM 797 C CA . GLU A 1 99 ? -13.150 -5.981 3.939 1.00 57.91 99 GLU A CA 1
ATOM 798 C C . GLU A 1 99 ? -12.491 -4.823 3.164 1.00 57.91 99 GLU A C 1
ATOM 800 O O . GLU A 1 99 ? -11.985 -3.876 3.776 1.00 57.91 99 GLU A O 1
ATOM 805 N N . VAL A 1 100 ? -12.515 -4.861 1.827 1.00 50.25 100 VAL A N 1
ATOM 806 C CA . VAL A 1 100 ? -11.955 -3.834 0.940 1.00 50.25 100 VAL A CA 1
ATOM 807 C C . VAL A 1 100 ? -13.073 -3.176 0.136 1.00 50.25 100 VAL A C 1
ATOM 809 O O . VAL A 1 100 ? -13.984 -3.831 -0.370 1.00 50.25 100 VAL A O 1
ATOM 812 N N . ALA A 1 101 ? -13.039 -1.848 0.050 1.00 51.59 101 ALA A N 1
ATOM 813 C CA . ALA A 1 101 ? -13.963 -1.090 -0.782 1.00 51.59 101 ALA A CA 1
ATOM 814 C C . ALA A 1 101 ? -13.490 -0.958 -2.220 1.00 51.59 101 ALA A C 1
ATOM 816 O O . ALA A 1 101 ? -12.368 -0.515 -2.456 1.00 51.59 101 ALA A O 1
ATOM 817 N N . GLY A 1 102 ? -14.373 -1.332 -3.149 1.00 44.81 102 GLY A N 1
ATOM 818 C CA . GLY A 1 102 ? -14.247 -1.074 -4.584 1.00 44.81 102 GLY A CA 1
ATOM 819 C C . GLY A 1 102 ? -14.839 0.263 -5.011 1.00 44.81 102 GLY A C 1
ATOM 820 O O . GLY A 1 102 ? -15.719 0.797 -4.294 1.00 44.81 102 GLY A O 1
#

Sequence (102 aa):
QPLIADVRVRLQPQQKYIRGLFCGGTLCDETMFAVMEKHGDVYSNIQPDPEFRLQDINRSIKHTFLDFGDDDFTNGKPHPMIDPTNRISRLIEEARDPEVAG

Organism: NCBI:txid408170

Foldseek 3Di:
DCVVVVQVVQQDPLQQEAEAEEQDDVVLVVVQVVVVVPDVQEAECPDPDPVRYDPDNLDDDGHYGYHCNDPVNVVPDPGCVVPCPVVVVSVVVQPPPSNHDD

Secondary structure (DSSP, 8-state):
-THHHHHHHHS-TT----EEEESSHHHHHHHHHHHHTT-S-EEETT-SSGGGB-SSTTS--SEEEEETTSHHHHTTS--TTT-THHHHHHHHHHHT-TTS--

pLDDT: mean 71.34, std 16.39, range [43.16, 93.5]